Protein AF-A0A9W9YZ15-F1 (afdb_monomer_lite)

Foldseek 3Di:
DDDPDPPDDPPDDQDDPPDDPVVNVVVVVVVVVVCCCVPPVPPPVVVVVVVVVVVVVVVLCPWCAAPDPPGRDTHSDPLVNQCCCCPPVVDADQADPDQAGPQRFGAQPVSSRGTHLDPVVSLVCCVVVPVPDDPPDDRPPPPDDPPPCVVSNVVSVCCSVVVPPDD

Sequence (167 aa):
MQAIFLTDPPDCDVPSPNEEKSKRRKWLTDLCLEYVEKYICNTNEVTVLVEQIRELHKAHEQPFRCRQQDCEQTYVYHSGRVKHEIDVHSLHVDSDPGEKDAFGYFKCRANCGYVYSTKATRNRHERQTHPDYDHNHEPDKVDDKTPTQDYLYNYHRGKLAFGADPF

pLDDT: mean 72.54, std 16.69, range [37.88, 94.44]

Radius of gyration: 25.91 Å; chains: 1; bounding box: 60×42×63 Å

Organism: NCBI:txid174260

Structure (mmCIF, N/CA/C/O backbone):
data_AF-A0A9W9YZ15-F1
#
_entry.id   AF-A0A9W9YZ15-F1
#
loop_
_atom_site.group_PDB
_atom_site.id
_atom_site.type_symbol
_atom_site.label_atom_id
_atom_site.label_alt_id
_atom_site.label_comp_id
_atom_site.label_asym_id
_atom_site.label_entity_id
_atom_site.label_seq_id
_atom_site.pdbx_PDB_ins_code
_atom_site.Cartn_x
_atom_site.Cartn_y
_atom_site.Cartn_z
_atom_site.occupancy
_atom_site.B_iso_or_equiv
_atom_site.auth_seq_id
_atom_site.auth_comp_id
_atom_site.auth_asym_id
_atom_site.auth_atom_id
_atom_site.pdbx_PDB_model_num
ATOM 1 N N . MET A 1 1 ? 14.857 -29.957 -31.990 1.00 40.50 1 MET A N 1
ATOM 2 C CA . MET A 1 1 ? 15.178 -28.582 -31.556 1.00 40.50 1 MET A CA 1
ATOM 3 C C . MET A 1 1 ? 15.828 -27.890 -32.740 1.00 40.50 1 MET A C 1
ATOM 5 O O . MET A 1 1 ? 16.901 -28.316 -33.144 1.00 40.50 1 MET A O 1
ATOM 9 N N . GLN A 1 2 ? 15.137 -26.945 -33.377 1.00 43.31 2 GLN A N 1
ATOM 10 C CA . GLN A 1 2 ? 15.697 -26.168 -34.485 1.00 43.31 2 GLN A CA 1
ATOM 11 C C . GLN A 1 2 ? 16.657 -25.132 -33.897 1.00 43.31 2 GLN A C 1
ATOM 13 O O . GLN A 1 2 ? 16.259 -24.338 -33.048 1.00 43.31 2 GLN A O 1
ATOM 18 N N . ALA A 1 3 ? 17.923 -25.183 -34.305 1.00 46.62 3 ALA A N 1
ATOM 19 C CA . ALA A 1 3 ? 18.875 -24.126 -34.010 1.00 46.62 3 ALA A CA 1
ATOM 20 C C . ALA A 1 3 ? 18.446 -22.884 -34.798 1.00 46.62 3 ALA A C 1
ATOM 22 O O . ALA A 1 3 ? 18.413 -22.910 -36.028 1.00 46.62 3 ALA A O 1
ATOM 23 N N . ILE A 1 4 ? 18.070 -21.824 -34.087 1.00 49.56 4 ILE A N 1
ATOM 24 C CA . ILE A 1 4 ? 17.836 -20.514 -34.690 1.00 49.56 4 ILE A CA 1
ATOM 25 C C . ILE A 1 4 ? 19.220 -19.967 -35.035 1.00 49.56 4 ILE A C 1
ATOM 27 O O . ILE A 1 4 ? 19.935 -19.465 -34.170 1.00 49.56 4 ILE A O 1
ATOM 31 N N . PHE A 1 5 ? 19.633 -20.135 -36.287 1.00 49.50 5 PHE A N 1
ATOM 32 C CA . PHE A 1 5 ? 20.785 -19.424 -36.816 1.00 49.50 5 PHE A CA 1
ATOM 33 C C . PHE A 1 5 ? 20.317 -18.011 -37.160 1.00 49.50 5 PHE A C 1
ATOM 35 O O . PHE A 1 5 ? 19.578 -17.819 -38.121 1.00 49.50 5 PHE A O 1
ATOM 42 N N . LEU A 1 6 ? 20.720 -17.034 -36.348 1.00 50.31 6 LEU A N 1
ATOM 43 C CA . LEU A 1 6 ? 20.633 -15.613 -36.685 1.00 50.31 6 LEU A CA 1
ATOM 44 C C . LEU A 1 6 ? 21.605 -15.353 -37.845 1.00 50.31 6 LEU A C 1
ATOM 46 O O . LEU A 1 6 ? 22.771 -15.031 -37.630 1.00 50.31 6 LEU A O 1
ATOM 50 N N . THR A 1 7 ? 21.153 -15.616 -39.070 1.00 57.69 7 THR A N 1
ATOM 51 C CA . THR A 1 7 ? 21.907 -15.361 -40.308 1.00 57.69 7 THR A CA 1
ATOM 52 C C . THR A 1 7 ? 21.708 -13.951 -40.835 1.00 57.69 7 THR A C 1
ATOM 54 O O . THR A 1 7 ? 22.431 -13.550 -41.745 1.00 57.69 7 THR A O 1
ATOM 57 N N . ASP A 1 8 ? 20.740 -13.214 -40.293 1.00 60.28 8 ASP A N 1
ATOM 58 C CA . ASP A 1 8 ? 20.496 -11.846 -40.718 1.00 60.28 8 ASP A CA 1
ATOM 59 C C . ASP A 1 8 ? 21.633 -10.956 -40.210 1.00 60.28 8 ASP A C 1
ATOM 61 O O . ASP A 1 8 ? 21.912 -10.936 -39.002 1.00 60.28 8 ASP A O 1
ATOM 65 N N . PRO A 1 9 ? 22.337 -10.254 -41.116 1.00 56.97 9 PRO A N 1
ATOM 66 C CA . PRO A 1 9 ? 23.312 -9.272 -40.697 1.00 56.97 9 PRO A CA 1
ATOM 67 C C . PRO A 1 9 ? 22.586 -8.213 -39.857 1.00 56.97 9 PRO A C 1
ATOM 69 O O . PRO A 1 9 ? 21.457 -7.839 -40.188 1.00 56.97 9 PRO A O 1
ATOM 72 N N . PRO A 1 10 ? 23.192 -7.749 -38.754 1.00 64.62 10 PRO A N 1
ATOM 73 C CA . PRO A 1 10 ? 22.601 -6.674 -37.978 1.00 64.62 10 PRO A CA 1
ATOM 74 C C . PRO A 1 10 ? 22.390 -5.463 -38.890 1.00 64.62 10 PRO A C 1
ATOM 76 O O . PRO A 1 10 ? 23.265 -5.123 -39.682 1.00 64.62 10 PRO A O 1
ATOM 79 N N . ASP A 1 11 ? 21.242 -4.803 -38.756 1.00 67.88 11 ASP A N 1
ATOM 80 C CA . ASP A 1 11 ? 20.857 -3.619 -39.544 1.00 67.88 11 ASP A CA 1
ATOM 81 C C . ASP A 1 11 ? 21.649 -2.356 -39.128 1.00 67.88 11 ASP A C 1
ATOM 83 O O . ASP A 1 11 ? 21.193 -1.223 -39.249 1.00 67.88 11 ASP A O 1
ATOM 87 N N . CYS A 1 12 ? 22.833 -2.554 -38.545 1.00 67.50 12 CYS A N 1
ATOM 88 C CA . CYS A 1 12 ? 23.726 -1.515 -38.070 1.00 67.50 12 CYS A CA 1
ATOM 89 C C . CYS A 1 12 ? 25.152 -1.768 -38.564 1.00 67.50 12 CYS A C 1
ATOM 91 O O . CYS A 1 12 ? 25.622 -2.906 -38.632 1.00 67.50 12 C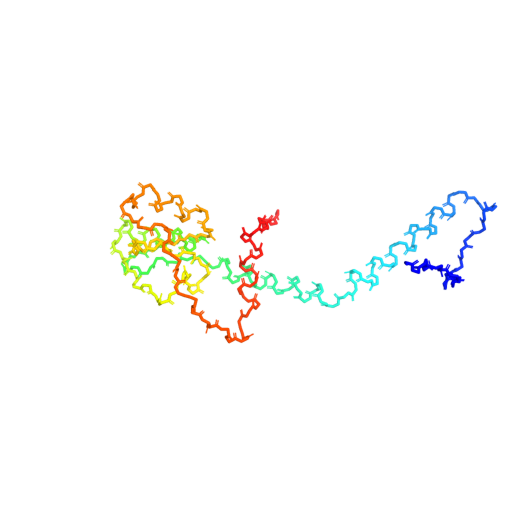YS A O 1
ATOM 93 N N . ASP A 1 13 ? 25.859 -0.684 -38.885 1.00 76.94 13 ASP A N 1
ATOM 94 C CA . ASP A 1 13 ? 27.240 -0.739 -39.357 1.00 76.94 13 ASP A CA 1
ATOM 95 C C . ASP A 1 13 ? 28.169 -1.194 -38.224 1.00 76.94 13 ASP A C 1
ATOM 97 O O . ASP A 1 13 ? 28.573 -0.414 -37.355 1.00 76.94 13 ASP A O 1
ATOM 101 N N . VAL A 1 14 ? 28.487 -2.491 -38.208 1.00 81.00 14 VAL A N 1
ATOM 102 C CA . VAL A 1 14 ? 29.384 -3.090 -37.217 1.00 81.00 14 VAL A CA 1
ATOM 103 C C . VAL A 1 14 ? 30.833 -2.680 -37.518 1.00 81.00 14 VAL A C 1
ATOM 105 O O . VAL A 1 14 ? 31.330 -2.959 -38.613 1.00 81.00 14 VAL A O 1
ATOM 108 N N . PRO A 1 15 ? 31.557 -2.073 -36.559 1.00 83.00 15 PRO A N 1
ATOM 109 C CA . PRO A 1 15 ? 32.936 -1.647 -36.761 1.00 83.00 15 PRO A CA 1
ATOM 110 C C . PRO A 1 15 ? 33.873 -2.834 -37.002 1.00 83.00 15 PRO A C 1
ATOM 112 O O . PRO A 1 15 ? 33.740 -3.907 -36.402 1.00 83.00 15 PRO A O 1
ATOM 115 N N . SER A 1 16 ? 34.869 -2.623 -37.865 1.00 81.19 16 SER A N 1
ATOM 116 C CA . SER A 1 16 ? 35.772 -3.689 -38.309 1.00 81.19 16 SER A CA 1
ATOM 117 C C . SER A 1 16 ? 36.595 -4.265 -37.145 1.00 81.19 16 SER A C 1
ATOM 119 O O . SER A 1 16 ? 37.029 -3.524 -36.258 1.00 81.19 16 SER A O 1
ATOM 121 N N . PRO A 1 17 ? 36.931 -5.571 -37.150 1.00 79.69 17 PRO A N 1
ATOM 122 C CA . PRO A 1 17 ? 37.823 -6.168 -36.151 1.00 79.69 17 PRO A CA 1
ATOM 123 C C . PRO A 1 17 ? 39.197 -5.485 -36.048 1.00 79.69 17 PRO A C 1
ATOM 125 O O . PRO A 1 17 ? 39.835 -5.548 -34.991 1.00 79.69 17 PRO A O 1
ATOM 128 N N . ASN A 1 18 ? 39.622 -4.828 -37.132 1.00 83.88 18 ASN A N 1
ATOM 129 C CA . ASN A 1 18 ? 40.892 -4.113 -37.250 1.00 83.88 18 ASN A CA 1
ATOM 130 C C . ASN A 1 18 ? 40.834 -2.679 -36.704 1.00 83.88 18 ASN A C 1
ATOM 132 O O . ASN A 1 18 ? 41.864 -2.013 -36.622 1.00 83.88 18 ASN A O 1
ATOM 136 N N . GLU A 1 19 ? 39.657 -2.198 -36.305 1.00 85.00 19 GLU A N 1
ATOM 137 C CA . GLU A 1 19 ? 39.531 -0.909 -35.643 1.00 85.00 19 GLU A CA 1
ATOM 138 C C . GLU A 1 19 ? 40.050 -0.933 -34.205 1.00 85.00 19 GLU A C 1
ATOM 140 O O . GLU A 1 19 ? 40.093 -1.956 -33.499 1.00 85.00 19 GLU A O 1
ATOM 145 N N . GLU A 1 20 ? 40.406 0.262 -33.746 1.00 90.00 20 GLU A N 1
ATOM 146 C CA . GLU A 1 20 ? 40.852 0.505 -32.389 1.00 90.00 20 GLU A CA 1
ATOM 147 C C . GLU A 1 20 ? 39.824 -0.016 -31.372 1.00 90.00 20 GLU A C 1
ATOM 149 O O . GLU A 1 20 ? 38.613 0.189 -31.495 1.00 90.00 20 GLU A O 1
ATOM 154 N N . LYS A 1 21 ? 40.303 -0.712 -30.334 1.00 86.62 21 LYS A N 1
ATOM 155 C CA . LYS A 1 21 ? 39.436 -1.303 -29.301 1.00 86.62 21 LYS A CA 1
ATOM 156 C C . LYS A 1 21 ? 38.555 -0.260 -28.603 1.00 86.62 21 LYS A C 1
ATOM 158 O O . LYS A 1 21 ? 37.444 -0.588 -28.197 1.00 86.62 21 LYS A O 1
ATOM 163 N N . SER A 1 22 ? 39.048 0.970 -28.458 1.00 85.88 22 SER A N 1
ATOM 164 C CA . SER A 1 22 ? 38.313 2.096 -27.870 1.00 85.88 22 SER A CA 1
ATOM 165 C C . SER A 1 22 ? 37.078 2.459 -28.704 1.00 85.88 22 SER A C 1
ATOM 167 O O . SER A 1 22 ? 35.990 2.589 -28.149 1.00 85.88 22 SER A O 1
ATOM 169 N N . LYS A 1 23 ? 37.221 2.518 -30.035 1.00 83.12 23 LYS A N 1
ATOM 170 C CA . LYS A 1 23 ? 36.133 2.803 -30.981 1.00 83.12 23 LYS A CA 1
ATOM 171 C C . LYS A 1 23 ? 35.068 1.714 -30.985 1.00 83.12 23 LYS A C 1
ATOM 173 O O . LYS A 1 23 ? 33.892 2.025 -30.844 1.00 83.12 23 LYS A O 1
ATOM 178 N N . ARG A 1 24 ? 35.475 0.442 -31.023 1.00 85.62 24 ARG A N 1
ATOM 179 C CA . ARG A 1 24 ? 34.542 -0.698 -30.939 1.00 85.62 24 ARG A CA 1
ATOM 180 C C . ARG A 1 24 ? 33.773 -0.742 -29.622 1.00 85.62 24 ARG A C 1
ATOM 182 O O . ARG A 1 24 ? 32.583 -1.032 -29.614 1.00 85.62 24 ARG A O 1
ATOM 189 N N . ARG A 1 25 ? 34.445 -0.439 -28.504 1.00 83.81 25 ARG A N 1
ATOM 190 C CA . ARG A 1 25 ? 33.794 -0.350 -27.191 1.00 83.81 25 ARG A CA 1
ATOM 191 C C . ARG A 1 25 ? 32.771 0.776 -27.167 1.00 83.81 25 ARG A C 1
ATOM 193 O O . ARG A 1 25 ? 31.659 0.547 -26.720 1.00 83.81 25 ARG A O 1
ATOM 200 N N . LYS A 1 26 ? 33.151 1.960 -27.653 1.00 87.19 26 LYS A N 1
ATOM 201 C CA . LYS A 1 26 ? 32.255 3.112 -27.717 1.00 87.19 26 LYS A CA 1
ATOM 202 C C . LYS A 1 26 ? 31.021 2.804 -28.568 1.00 87.19 26 LYS A C 1
ATOM 204 O O . LYS A 1 26 ? 29.921 2.987 -28.080 1.00 87.19 26 LYS A O 1
ATOM 209 N N . TRP A 1 27 ? 31.206 2.237 -29.760 1.00 90.19 27 TRP A N 1
ATOM 210 C CA . TRP A 1 27 ? 30.102 1.809 -30.624 1.00 90.19 27 TRP A CA 1
ATOM 211 C C . TRP A 1 27 ? 29.136 0.853 -29.919 1.00 90.19 27 TRP A C 1
ATOM 213 O O . TRP A 1 27 ? 27.932 1.073 -29.945 1.00 90.19 27 TRP A O 1
ATOM 223 N N . LEU A 1 28 ? 29.653 -0.179 -29.242 1.00 86.62 28 LEU A N 1
ATOM 224 C CA . LEU A 1 28 ? 28.798 -1.137 -28.540 1.00 86.62 28 LEU A CA 1
ATOM 225 C C . LEU A 1 28 ? 28.035 -0.466 -27.394 1.00 86.62 28 LEU A C 1
ATOM 227 O O . LEU A 1 28 ? 26.860 -0.751 -27.189 1.00 86.62 28 LEU A O 1
ATOM 231 N N . THR A 1 29 ? 28.699 0.418 -26.647 1.00 87.31 29 THR A N 1
ATOM 232 C CA . THR A 1 29 ? 28.056 1.192 -25.582 1.00 87.31 29 THR A CA 1
ATOM 233 C C . THR A 1 29 ? 26.948 2.081 -26.140 1.00 87.31 29 THR A C 1
ATOM 235 O O . THR A 1 29 ? 25.845 2.056 -25.604 1.00 87.31 29 THR A O 1
ATOM 238 N N . ASP A 1 30 ? 27.223 2.820 -27.214 1.00 88.12 30 ASP A N 1
ATOM 239 C CA . ASP A 1 30 ? 26.266 3.731 -27.843 1.00 88.12 30 ASP A CA 1
ATOM 240 C C . ASP A 1 30 ? 25.051 2.948 -28.381 1.00 88.12 30 ASP A C 1
ATOM 242 O O . ASP A 1 30 ? 23.912 3.329 -28.123 1.00 88.12 30 ASP A O 1
ATOM 246 N N . LEU A 1 31 ? 25.282 1.787 -29.007 1.00 87.38 31 LEU A N 1
ATOM 247 C CA . LEU A 1 31 ? 24.224 0.889 -29.476 1.00 87.38 31 LEU A CA 1
ATOM 248 C C . LEU A 1 31 ? 23.372 0.368 -28.310 1.00 87.38 31 LEU A C 1
ATOM 250 O O . LEU A 1 31 ? 22.148 0.446 -28.343 1.00 87.38 31 LEU A O 1
ATOM 254 N N . CYS A 1 32 ? 23.998 -0.136 -27.243 1.00 84.88 32 CYS A N 1
ATOM 255 C CA . CYS A 1 32 ? 23.271 -0.603 -26.062 1.00 84.88 32 CYS A CA 1
ATOM 256 C C . CYS A 1 32 ? 22.403 0.503 -25.448 1.00 84.88 32 CYS A C 1
ATOM 258 O O . CYS A 1 32 ? 21.268 0.232 -25.060 1.00 84.88 32 CYS A O 1
ATOM 260 N N . LEU A 1 33 ? 22.918 1.734 -25.368 1.00 82.69 33 LEU A N 1
ATOM 261 C CA . LEU A 1 33 ? 22.163 2.877 -24.859 1.00 82.69 33 LEU A CA 1
ATOM 262 C C . LEU A 1 33 ? 20.959 3.193 -25.748 1.00 82.69 33 LEU A C 1
ATOM 264 O O . LEU A 1 33 ? 19.867 3.360 -25.217 1.00 82.69 33 LEU A O 1
ATOM 268 N N . GLU A 1 34 ? 21.127 3.186 -27.071 1.00 83.94 34 GLU A N 1
ATOM 269 C CA . GLU A 1 34 ? 20.031 3.412 -28.018 1.00 83.94 34 GLU A CA 1
ATOM 270 C C . GLU A 1 34 ? 18.906 2.381 -27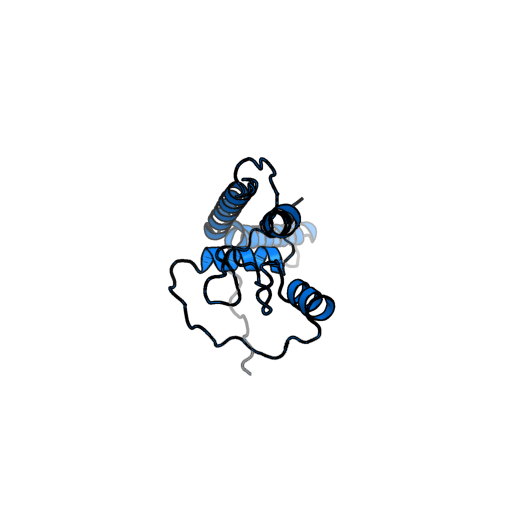.847 1.00 83.94 34 GLU A C 1
ATOM 272 O O . GLU A 1 34 ? 17.732 2.742 -27.791 1.00 83.94 34 GLU A O 1
ATOM 277 N N . TYR A 1 35 ? 19.239 1.093 -27.714 1.00 82.12 35 TYR A N 1
ATOM 278 C CA . TYR A 1 35 ? 18.232 0.043 -27.527 1.00 82.12 35 TYR A CA 1
ATOM 279 C C . TYR A 1 35 ? 17.542 0.129 -26.162 1.00 82.12 35 TYR A C 1
ATOM 281 O O . TYR A 1 35 ? 16.327 -0.060 -26.077 1.00 82.12 35 TYR A O 1
ATOM 289 N N . VAL A 1 36 ? 18.285 0.434 -25.095 1.00 79.69 36 VAL A N 1
ATOM 290 C CA . VAL A 1 36 ? 17.692 0.668 -23.770 1.00 79.69 36 VAL A CA 1
ATOM 291 C C . VAL A 1 36 ? 16.748 1.863 -23.832 1.00 79.69 36 VAL A C 1
ATOM 293 O O . VAL A 1 36 ? 15.604 1.765 -23.396 1.00 79.69 36 VAL A O 1
ATOM 296 N N . GLU A 1 37 ? 17.177 2.965 -24.436 1.00 76.88 37 GLU A N 1
ATOM 297 C CA . GLU A 1 37 ? 16.339 4.146 -24.569 1.00 76.88 37 GLU A CA 1
ATOM 298 C C . GLU A 1 37 ? 15.087 3.831 -25.393 1.00 76.88 37 GLU A C 1
ATOM 300 O O . GLU A 1 37 ? 13.978 4.018 -24.909 1.00 76.88 37 GLU A O 1
ATOM 305 N N . LYS A 1 38 ? 15.238 3.248 -26.583 1.00 76.06 38 LYS A N 1
ATOM 306 C CA . LYS A 1 38 ? 14.143 2.975 -27.522 1.00 76.06 38 LYS A CA 1
ATOM 307 C C . LYS A 1 38 ? 13.109 1.972 -27.011 1.00 76.06 38 LYS A C 1
ATOM 309 O O . LYS A 1 38 ? 11.922 2.179 -27.246 1.00 76.06 38 LYS A O 1
ATOM 314 N N . TYR A 1 39 ? 13.537 0.892 -26.360 1.00 73.00 39 TYR A N 1
ATOM 315 C CA . TYR A 1 39 ? 12.640 -0.213 -26.000 1.00 73.00 39 TYR A CA 1
ATOM 316 C C . TYR A 1 39 ? 12.281 -0.266 -24.517 1.00 73.00 39 TYR A C 1
ATOM 318 O O . TYR A 1 39 ? 11.261 -0.858 -24.178 1.00 73.00 39 TYR A O 1
ATOM 326 N N . ILE A 1 40 ? 13.095 0.325 -23.638 1.00 67.94 40 ILE A N 1
ATOM 327 C CA . ILE A 1 40 ? 12.869 0.294 -22.186 1.00 67.94 40 ILE A CA 1
ATOM 328 C C . ILE A 1 40 ? 12.423 1.666 -21.673 1.00 67.94 40 ILE A C 1
ATOM 330 O O . ILE A 1 40 ? 11.526 1.736 -20.837 1.00 67.94 40 ILE A O 1
ATOM 334 N N . CYS A 1 41 ? 13.019 2.763 -22.153 1.00 64.69 41 CYS A N 1
ATOM 335 C CA . CYS A 1 41 ? 12.733 4.102 -21.618 1.00 64.69 41 CYS A CA 1
ATOM 336 C C . CYS A 1 41 ? 11.702 4.901 -22.431 1.00 64.69 41 CYS A C 1
ATOM 338 O O . CYS A 1 41 ? 11.003 5.731 -21.857 1.00 64.69 41 CYS A O 1
ATOM 340 N N . ASN A 1 42 ? 11.581 4.659 -23.738 1.00 59.62 42 ASN A N 1
ATOM 341 C CA . ASN A 1 42 ? 10.709 5.410 -24.651 1.00 59.62 42 ASN A CA 1
ATOM 342 C C . ASN A 1 42 ? 9.285 4.835 -24.746 1.00 59.62 42 ASN A C 1
ATOM 344 O O . ASN A 1 42 ? 8.458 5.278 -25.543 1.00 59.62 42 ASN A O 1
ATOM 348 N N . THR A 1 43 ? 8.956 3.835 -23.932 1.00 60.31 43 THR A N 1
ATOM 349 C CA . THR A 1 43 ? 7.571 3.406 -23.773 1.00 60.31 43 THR A CA 1
ATOM 350 C C . THR A 1 43 ? 6.831 4.456 -22.951 1.00 60.31 43 THR A C 1
ATOM 352 O O . THR A 1 43 ? 7.040 4.560 -21.744 1.00 60.31 43 THR A O 1
ATOM 355 N N . ASN A 1 44 ? 5.916 5.188 -23.596 1.00 61.78 44 ASN A N 1
ATOM 356 C CA . ASN A 1 44 ? 4.903 6.039 -22.949 1.00 61.78 44 ASN A CA 1
ATOM 357 C C . ASN A 1 44 ? 4.190 5.329 -21.779 1.00 61.78 44 ASN A C 1
ATOM 359 O O . ASN A 1 44 ? 3.658 5.964 -20.878 1.00 61.78 44 ASN A O 1
ATOM 363 N N . GLU A 1 45 ? 4.199 3.998 -21.770 1.00 62.97 45 GLU A N 1
ATOM 364 C CA . GLU A 1 45 ? 3.717 3.164 -20.674 1.00 62.97 45 GLU A CA 1
ATOM 365 C C . GLU A 1 45 ? 4.488 3.396 -19.365 1.00 62.97 45 GLU A C 1
ATOM 367 O O . GLU A 1 45 ? 3.868 3.472 -18.312 1.00 62.97 45 GLU A O 1
ATOM 372 N N . VAL A 1 46 ? 5.813 3.586 -19.396 1.00 67.25 46 VAL A N 1
ATOM 373 C CA . VAL A 1 46 ? 6.622 3.807 -18.181 1.00 67.25 46 VAL A CA 1
ATOM 374 C C . VAL A 1 46 ? 6.325 5.171 -17.565 1.00 6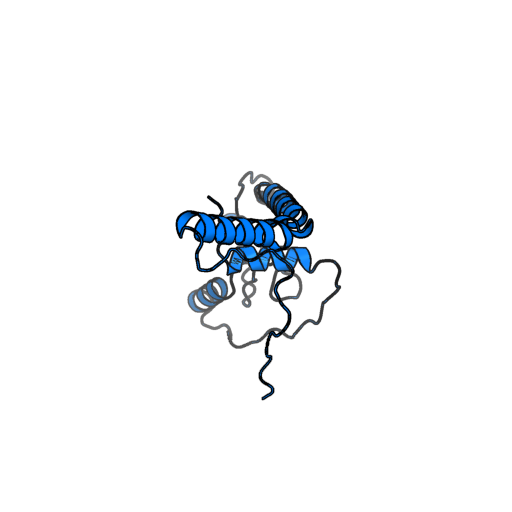7.25 46 VAL A C 1
ATOM 376 O O . VAL A 1 46 ? 6.184 5.272 -16.349 1.00 67.25 46 VAL A O 1
ATOM 379 N N . THR A 1 47 ? 6.173 6.220 -18.374 1.00 69.06 47 THR A N 1
ATOM 380 C CA . THR A 1 47 ? 5.810 7.555 -17.871 1.00 69.06 47 THR A CA 1
ATOM 381 C C . THR A 1 47 ? 4.383 7.590 -17.330 1.00 69.06 47 THR A C 1
ATOM 383 O O . THR A 1 47 ? 4.160 8.160 -16.262 1.00 69.06 47 THR A O 1
ATOM 386 N N . VAL A 1 48 ? 3.437 6.919 -17.995 1.00 69.88 48 VAL A N 1
ATOM 387 C CA . VAL A 1 48 ? 2.064 6.742 -17.492 1.00 69.88 48 VAL A CA 1
ATOM 388 C C . VAL A 1 48 ? 2.060 5.983 -16.165 1.00 69.88 48 VAL A C 1
ATOM 390 O O . VAL A 1 48 ? 1.400 6.415 -15.224 1.00 69.88 48 VAL A O 1
ATOM 393 N N . LEU A 1 49 ? 2.836 4.902 -16.047 1.00 68.94 49 LEU A N 1
ATOM 394 C CA . LEU A 1 49 ? 2.964 4.147 -14.798 1.00 68.94 49 LEU A CA 1
ATOM 395 C C . LEU A 1 49 ? 3.571 4.999 -13.678 1.00 68.94 49 LEU A C 1
ATOM 397 O O . LEU A 1 49 ? 3.072 4.969 -12.558 1.00 68.94 49 LEU A O 1
ATOM 401 N N . VAL A 1 50 ? 4.613 5.787 -13.956 1.00 73.00 50 VAL A N 1
ATOM 402 C CA . VAL A 1 50 ? 5.222 6.687 -12.961 1.00 73.00 50 VAL A CA 1
ATOM 403 C C . VAL A 1 50 ? 4.215 7.721 -12.457 1.00 73.00 50 VAL A C 1
ATOM 405 O O . VAL A 1 50 ? 4.142 7.956 -11.250 1.00 73.00 50 VAL A O 1
ATOM 408 N N . GLU A 1 51 ? 3.418 8.314 -13.345 1.00 73.88 51 GLU A N 1
ATOM 409 C CA . GLU A 1 51 ? 2.423 9.310 -12.946 1.00 73.88 51 GLU A CA 1
ATOM 410 C C . GLU A 1 51 ? 1.267 8.676 -12.161 1.00 73.88 51 GLU A C 1
ATOM 412 O O . GLU A 1 51 ? 0.894 9.180 -11.104 1.00 73.88 51 GLU A O 1
ATOM 417 N N . GLN A 1 52 ? 0.796 7.495 -12.575 1.00 64.56 52 GLN A N 1
ATOM 418 C CA . GLN A 1 52 ? -0.176 6.712 -11.806 1.00 64.56 52 GLN A CA 1
ATOM 419 C C . GLN A 1 52 ? 0.349 6.363 -10.405 1.00 64.56 52 GLN A C 1
ATOM 421 O O . GLN A 1 52 ? -0.379 6.490 -9.422 1.00 64.56 52 GLN A O 1
ATOM 426 N N . ILE A 1 53 ? 1.622 5.970 -10.277 1.00 65.19 53 ILE A N 1
ATOM 427 C CA . ILE A 1 53 ? 2.256 5.690 -8.978 1.00 65.19 53 ILE A CA 1
ATOM 428 C C . ILE A 1 53 ? 2.308 6.954 -8.110 1.00 65.19 53 ILE A C 1
ATOM 430 O O . ILE A 1 53 ? 2.077 6.871 -6.903 1.00 65.19 53 ILE A O 1
ATOM 434 N N . ARG A 1 54 ? 2.584 8.125 -8.696 1.00 70.88 54 ARG A N 1
ATOM 435 C CA . ARG A 1 54 ? 2.595 9.409 -7.978 1.00 70.88 54 ARG A CA 1
ATOM 436 C C . ARG A 1 54 ? 1.211 9.819 -7.499 1.00 70.88 54 ARG A C 1
ATOM 438 O O . ARG A 1 54 ? 1.072 10.204 -6.340 1.00 70.88 54 ARG A O 1
ATOM 445 N N . GLU A 1 55 ? 0.195 9.718 -8.349 1.00 64.44 55 GLU A N 1
ATOM 446 C CA . GLU A 1 55 ? -1.190 10.007 -7.967 1.00 64.44 55 GLU A CA 1
ATOM 447 C C . GLU A 1 55 ? -1.660 9.073 -6.846 1.00 64.44 55 GLU A C 1
ATOM 449 O O . GLU A 1 55 ? -2.262 9.525 -5.871 1.00 64.44 55 GLU A O 1
ATOM 454 N N . LEU A 1 56 ? -1.305 7.787 -6.929 1.00 62.44 56 LEU A N 1
ATOM 455 C CA . LEU A 1 56 ? -1.600 6.799 -5.892 1.00 62.44 56 LEU A CA 1
ATOM 456 C C . LEU A 1 56 ? -0.851 7.079 -4.583 1.00 62.44 56 LEU A C 1
ATOM 458 O O . LEU A 1 56 ? -1.441 6.957 -3.510 1.00 62.44 56 LEU A O 1
ATOM 462 N N . HIS A 1 57 ? 0.414 7.503 -4.642 1.00 61.66 57 HIS A N 1
ATOM 463 C CA . HIS A 1 57 ? 1.145 7.960 -3.459 1.00 61.66 57 HIS A CA 1
ATOM 464 C C . HIS A 1 57 ? 0.489 9.181 -2.824 1.00 61.66 57 HIS A C 1
ATOM 466 O O . HIS A 1 57 ? 0.236 9.164 -1.625 1.00 61.66 57 HIS A O 1
ATOM 472 N N . LYS A 1 58 ? 0.114 10.185 -3.617 1.00 61.69 58 LYS A N 1
ATOM 473 C CA . LYS A 1 58 ? -0.557 11.393 -3.128 1.00 61.69 58 LYS A CA 1
ATOM 474 C C . LYS A 1 58 ? -1.934 11.101 -2.520 1.00 61.69 58 LYS A C 1
ATOM 476 O O . LYS A 1 58 ? -2.317 11.709 -1.525 1.00 61.69 58 LYS A O 1
ATOM 481 N N . ALA A 1 59 ? -2.677 10.148 -3.082 1.00 58.50 59 ALA A N 1
ATOM 482 C CA . ALA A 1 59 ? -3.929 9.672 -2.497 1.00 58.50 59 ALA A CA 1
ATOM 483 C C . ALA A 1 59 ? -3.704 8.943 -1.157 1.00 58.50 59 ALA A C 1
ATOM 485 O O . ALA A 1 59 ? -4.536 9.039 -0.258 1.00 58.50 59 ALA A O 1
ATOM 486 N N . HIS A 1 60 ? -2.567 8.258 -1.007 1.00 58.25 60 HIS A N 1
ATOM 487 C CA . HIS A 1 60 ? -2.165 7.560 0.217 1.00 58.25 60 HIS A CA 1
ATOM 488 C C . HIS A 1 60 ? -1.457 8.471 1.248 1.00 58.25 60 HIS A C 1
ATOM 490 O O . HIS A 1 60 ? -1.319 8.095 2.410 1.00 58.25 60 HIS A O 1
ATOM 496 N N . GLU A 1 61 ? -1.013 9.671 0.867 1.00 59.56 61 GLU A N 1
ATOM 497 C CA . GLU A 1 61 ? -0.455 10.675 1.791 1.00 59.56 61 GLU A CA 1
ATOM 498 C C . GLU A 1 61 ? -1.517 11.282 2.720 1.00 59.56 61 GLU A C 1
ATOM 500 O O . GLU A 1 61 ? -1.181 11.863 3.752 1.00 59.56 61 GLU A O 1
ATOM 505 N N . GLN A 1 62 ? -2.804 11.141 2.388 1.00 65.12 62 GLN A N 1
ATOM 506 C CA . GLN A 1 62 ? -3.894 11.565 3.262 1.00 65.12 62 GLN A CA 1
ATOM 507 C C . GLN A 1 62 ? -3.933 10.657 4.503 1.00 65.12 62 GLN A C 1
ATOM 509 O O . GLN A 1 62 ? -4.165 9.452 4.377 1.00 65.12 62 GLN A O 1
ATOM 514 N N . PRO A 1 63 ? -3.727 11.196 5.717 1.00 79.38 63 PRO A N 1
ATOM 515 C CA . PRO A 1 63 ? -3.670 10.373 6.910 1.00 79.38 63 PRO A CA 1
ATOM 516 C C . PRO A 1 63 ? -5.057 9.808 7.242 1.00 79.38 63 PRO A C 1
ATOM 518 O O . PRO A 1 63 ? -6.077 10.501 7.192 1.00 79.38 63 PRO A O 1
ATOM 521 N N . PHE A 1 64 ? -5.098 8.536 7.626 1.00 83.25 64 PHE A N 1
ATOM 522 C CA . PHE A 1 64 ? -6.309 7.845 8.045 1.00 83.25 64 PHE A CA 1
ATOM 523 C C . PHE A 1 64 ? -6.780 8.388 9.394 1.00 83.25 64 PHE A C 1
ATOM 525 O O . PHE A 1 64 ? -6.219 8.053 10.439 1.00 83.25 64 PHE A O 1
ATOM 532 N N . ARG A 1 65 ? -7.821 9.222 9.375 1.00 88.50 65 ARG A N 1
ATOM 533 C CA . ARG A 1 65 ? -8.454 9.758 10.586 1.00 88.50 65 ARG A CA 1
ATOM 534 C C . ARG A 1 65 ? -9.298 8.693 11.286 1.00 88.50 65 ARG A C 1
ATOM 536 O O . ARG A 1 65 ? -9.967 7.903 10.613 1.00 88.50 65 ARG A O 1
ATOM 543 N N . CYS A 1 66 ? -9.253 8.678 12.618 1.00 90.81 66 CYS A N 1
ATOM 544 C CA . CYS A 1 66 ? -10.161 7.881 13.439 1.00 90.81 66 CYS A CA 1
ATOM 545 C C . CYS A 1 66 ? -11.618 8.255 13.132 1.00 90.81 66 CYS A C 1
ATOM 547 O O . CYS A 1 66 ? -11.932 9.421 12.897 1.00 90.81 66 CYS A O 1
ATOM 549 N N . ARG A 1 67 ? -12.504 7.257 13.100 1.00 89.62 67 ARG A N 1
ATOM 550 C CA . ARG A 1 67 ? -13.934 7.447 12.813 1.00 89.62 67 ARG A CA 1
ATOM 551 C C . ARG A 1 67 ? -14.771 7.809 14.039 1.00 89.62 67 ARG A C 1
ATOM 553 O O . ARG A 1 67 ? -15.910 8.237 13.875 1.00 89.62 67 ARG A O 1
ATOM 560 N N . GLN A 1 68 ? -14.238 7.618 15.245 1.00 90.50 68 GLN A N 1
ATOM 561 C CA . GLN A 1 68 ? -14.954 7.915 16.482 1.00 90.50 68 GLN A CA 1
ATOM 562 C C . GLN A 1 68 ? -15.203 9.423 16.611 1.00 90.50 68 GLN A C 1
ATOM 564 O O . GLN A 1 68 ? -14.298 10.229 16.385 1.00 90.50 68 GLN A O 1
ATOM 569 N N . GLN A 1 69 ? -16.424 9.800 17.006 1.00 89.44 69 GLN A N 1
ATOM 570 C CA . GLN A 1 69 ? -16.739 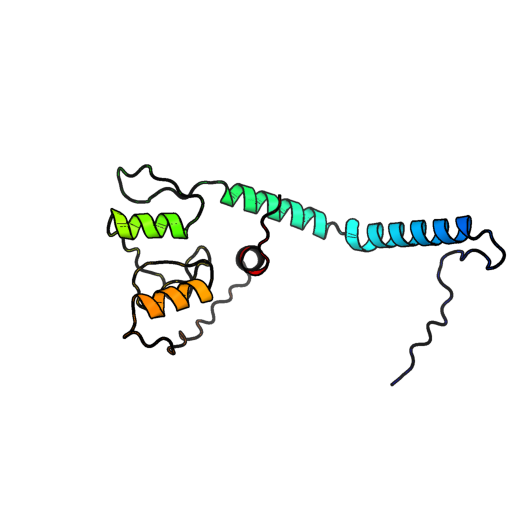11.192 17.332 1.00 89.44 69 GLN A CA 1
ATOM 571 C C . GLN A 1 69 ? -15.808 11.685 18.449 1.00 89.44 69 GLN A C 1
ATOM 573 O O . GLN A 1 69 ? -15.526 10.951 19.393 1.00 89.44 69 GLN A O 1
ATOM 578 N N . ASP A 1 70 ? -15.298 12.905 18.297 1.00 90.44 70 ASP A N 1
ATOM 579 C CA . ASP A 1 70 ? -14.348 13.551 19.214 1.00 90.44 70 ASP A CA 1
ATOM 580 C C . ASP A 1 70 ? -12.952 12.899 19.302 1.00 90.44 70 ASP A C 1
ATOM 582 O O . ASP A 1 70 ? -12.161 13.235 20.185 1.00 90.44 70 ASP A O 1
ATOM 586 N N . CYS A 1 71 ? -12.596 12.007 18.366 1.00 91.75 71 CYS A N 1
ATOM 587 C CA . CYS A 1 71 ? -11.233 11.495 18.234 1.00 91.75 71 CYS A CA 1
ATOM 588 C C . CYS A 1 71 ? -10.511 12.107 17.026 1.00 91.75 71 CYS A C 1
ATOM 590 O O . CYS A 1 71 ? -10.798 11.794 15.873 1.00 91.75 71 CYS A O 1
ATOM 592 N N . GLU A 1 72 ? -9.508 12.944 17.291 1.00 92.62 72 GLU A N 1
ATOM 593 C CA . GLU A 1 72 ? -8.699 13.604 16.256 1.00 92.62 72 GLU A CA 1
ATOM 594 C C . GLU A 1 72 ? -7.439 12.811 15.867 1.00 92.62 72 GLU A C 1
ATOM 596 O O . GLU A 1 72 ? -6.568 13.318 15.158 1.00 92.62 72 GLU A O 1
ATOM 601 N N . GLN A 1 73 ? -7.312 11.561 16.328 1.00 90.94 73 GLN A N 1
ATOM 602 C CA . GLN A 1 73 ? -6.141 10.738 16.030 1.00 90.94 73 GLN A CA 1
ATOM 603 C C . GLN A 1 73 ? -6.065 10.395 14.543 1.00 90.94 73 GLN A C 1
ATOM 605 O O . GLN A 1 73 ? -7.067 10.094 13.885 1.00 90.94 73 GLN A O 1
ATOM 610 N N . THR A 1 74 ? -4.843 10.415 14.013 1.00 89.06 74 THR A N 1
ATOM 611 C CA . THR A 1 74 ? -4.574 10.166 12.597 1.00 89.06 74 THR A CA 1
ATOM 612 C C . THR A 1 74 ? -3.424 9.184 12.423 1.00 89.06 74 THR A C 1
ATOM 614 O O . THR A 1 74 ? -2.500 9.136 13.234 1.00 89.06 74 THR A O 1
ATOM 617 N N . TYR A 1 75 ? -3.496 8.372 11.371 1.00 84.38 75 TYR A N 1
ATOM 618 C CA . TYR A 1 75 ? -2.572 7.265 11.149 1.00 84.38 75 TYR A CA 1
ATOM 619 C C . TYR A 1 75 ? -2.075 7.241 9.711 1.00 84.38 75 TYR A C 1
ATOM 621 O O . TYR A 1 75 ? -2.839 7.434 8.773 1.00 84.38 75 TYR A O 1
ATOM 629 N N . VAL A 1 76 ? -0.798 6.909 9.533 1.00 80.50 76 VAL A N 1
ATOM 630 C CA . VAL A 1 76 ? -0.204 6.689 8.203 1.00 80.50 76 VAL A CA 1
ATOM 631 C C . VAL A 1 76 ? -0.778 5.432 7.537 1.00 80.50 76 VAL A C 1
ATOM 633 O O . VAL A 1 76 ? -0.906 5.367 6.320 1.00 80.50 76 VAL A O 1
ATOM 636 N N . TYR A 1 77 ? -1.158 4.432 8.337 1.00 80.69 77 TYR A N 1
ATOM 637 C CA . TYR A 1 77 ? -1.623 3.136 7.847 1.00 80.69 77 TYR A CA 1
ATOM 638 C C . TYR A 1 77 ? -3.048 2.832 8.296 1.00 80.69 77 TYR A C 1
ATOM 640 O O . TYR A 1 77 ? -3.389 3.002 9.472 1.00 80.69 77 TYR A O 1
ATOM 648 N N . HIS A 1 78 ? -3.839 2.256 7.385 1.00 84.31 78 HIS A N 1
ATOM 649 C CA . HIS A 1 78 ? -5.199 1.802 7.666 1.00 84.31 78 HIS A CA 1
ATOM 650 C C . HIS A 1 78 ? -5.267 0.869 8.881 1.00 84.31 78 HIS A C 1
ATOM 652 O O . HIS A 1 78 ? -6.104 1.080 9.760 1.00 84.31 78 HIS A O 1
ATOM 658 N N . SER A 1 79 ? -4.382 -0.130 8.945 1.00 85.31 79 SER A N 1
ATOM 659 C CA . SER A 1 79 ? -4.341 -1.101 10.044 1.00 85.31 79 SER A CA 1
ATOM 660 C C . SER A 1 79 ? -4.047 -0.449 11.393 1.00 85.31 79 SER A C 1
ATOM 662 O O . SER A 1 79 ? -4.547 -0.907 12.414 1.00 85.31 79 SER A O 1
ATOM 664 N N . GLY A 1 80 ? -3.258 0.633 11.402 1.00 87.62 80 GLY A N 1
ATOM 665 C CA . GLY A 1 80 ? -2.971 1.407 12.610 1.00 87.62 80 GLY A CA 1
ATOM 666 C C . GLY A 1 80 ? -4.216 2.118 13.133 1.00 87.62 80 GLY A C 1
ATOM 667 O O . GLY A 1 80 ? -4.546 1.977 14.308 1.00 87.62 80 GLY A O 1
ATOM 668 N N . ARG A 1 81 ? -4.953 2.789 12.239 1.00 90.44 81 ARG A N 1
ATOM 669 C CA . ARG A 1 81 ? -6.254 3.388 12.569 1.00 90.44 81 ARG A CA 1
ATOM 670 C C . ARG A 1 81 ? -7.228 2.347 13.117 1.00 90.44 81 ARG A C 1
ATOM 672 O O . ARG A 1 81 ? -7.795 2.571 14.175 1.00 90.44 81 ARG A O 1
ATOM 679 N N . VAL A 1 82 ? -7.418 1.224 12.418 1.00 89.06 82 VAL A N 1
ATOM 680 C CA . VAL A 1 82 ? -8.389 0.189 12.831 1.00 89.06 82 VAL A CA 1
ATOM 681 C C . VAL A 1 82 ? -8.024 -0.391 14.189 1.00 89.06 82 VAL A C 1
ATOM 683 O O . VAL A 1 82 ? -8.887 -0.552 15.042 1.00 89.06 82 VAL A O 1
ATOM 686 N N . LYS A 1 83 ? -6.733 -0.647 14.424 1.00 91.31 83 LYS A N 1
ATOM 687 C CA . LYS A 1 83 ? -6.259 -1.086 15.734 1.00 91.31 83 LYS A CA 1
ATOM 688 C C . LYS A 1 83 ? -6.621 -0.082 16.829 1.00 91.31 83 LYS A C 1
ATOM 690 O O . LYS A 1 83 ? -7.124 -0.489 17.864 1.00 91.31 83 LYS A O 1
ATOM 695 N N . HIS A 1 84 ? -6.389 1.208 16.606 1.00 92.62 84 HIS A N 1
ATOM 696 C CA . HIS A 1 84 ? -6.763 2.239 17.572 1.00 92.62 84 HIS A CA 1
ATOM 697 C C . HIS A 1 84 ? -8.274 2.293 17.822 1.00 92.62 84 HIS A C 1
ATOM 699 O O . HIS A 1 84 ? -8.701 2.362 18.970 1.00 92.62 84 HIS A O 1
ATOM 705 N N . GLU A 1 85 ? -9.072 2.230 16.759 1.00 93.12 85 GLU A N 1
ATOM 706 C CA . GLU A 1 85 ? -10.533 2.211 16.840 1.00 93.12 85 GLU A CA 1
ATOM 707 C C . GLU A 1 85 ? -11.040 1.040 17.700 1.00 93.12 85 GLU A C 1
ATOM 709 O O . GLU A 1 85 ? -11.894 1.237 18.563 1.00 93.12 85 GLU A O 1
ATOM 714 N N . ILE A 1 86 ? -10.458 -0.150 17.547 1.00 91.50 86 ILE A N 1
ATOM 715 C CA . ILE A 1 86 ? -10.805 -1.328 18.353 1.00 91.50 86 ILE A CA 1
ATOM 716 C C . ILE A 1 86 ? -10.285 -1.185 19.790 1.00 91.50 86 ILE A C 1
ATOM 718 O O . ILE A 1 86 ? -11.055 -1.310 20.737 1.00 91.50 86 ILE A O 1
ATOM 722 N N . ASP A 1 87 ? -8.997 -0.881 19.966 1.00 92.75 87 ASP A N 1
ATOM 723 C CA . ASP A 1 87 ? -8.334 -0.896 21.277 1.00 92.75 87 ASP A CA 1
ATOM 724 C C . ASP A 1 87 ? -8.836 0.221 22.207 1.00 92.75 87 ASP A C 1
ATOM 726 O O . ASP A 1 87 ? -8.953 0.018 23.414 1.00 92.75 87 ASP A O 1
ATOM 730 N N . VAL A 1 88 ? -9.097 1.414 21.663 1.00 94.44 88 VAL A N 1
ATOM 731 C CA . VAL A 1 88 ? -9.422 2.617 22.451 1.00 94.44 88 VAL A CA 1
ATOM 732 C C . VAL A 1 88 ? -10.919 2.886 22.482 1.00 94.44 88 VAL A C 1
ATOM 734 O O . VAL A 1 88 ? -11.436 3.357 23.494 1.00 94.44 88 VAL A O 1
ATOM 737 N N . HIS A 1 89 ? -11.624 2.588 21.390 1.00 93.00 89 HIS A N 1
ATOM 738 C CA . HIS A 1 89 ? -13.042 2.918 21.254 1.00 93.00 89 HIS A CA 1
ATOM 739 C C . HIS A 1 89 ? -13.953 1.690 21.209 1.00 93.00 89 HIS A C 1
ATOM 741 O O . HIS A 1 89 ? -15.169 1.859 21.211 1.00 93.00 89 HIS A O 1
ATOM 747 N N . SER A 1 90 ? -13.402 0.465 21.191 1.00 90.88 90 SER A N 1
ATOM 748 C CA . SER A 1 90 ? -14.175 -0.770 20.965 1.00 90.88 90 SER A CA 1
ATOM 749 C C . SER A 1 90 ? -15.047 -0.689 19.706 1.00 90.88 90 SER A C 1
ATOM 751 O O . SER A 1 90 ? -16.116 -1.294 19.628 1.00 90.88 90 SER A O 1
ATOM 753 N N . LEU A 1 91 ? -14.597 0.093 18.720 1.00 85.12 91 LEU A N 1
ATOM 754 C CA . LEU A 1 91 ? -15.321 0.331 17.485 1.00 85.12 91 LEU A CA 1
ATOM 755 C C . LEU A 1 91 ? -15.040 -0.825 16.525 1.00 85.12 91 LEU A C 1
ATOM 757 O O . LEU A 1 91 ? -14.041 -0.836 15.803 1.00 85.12 91 LEU A O 1
ATOM 761 N N . HIS A 1 92 ? -15.949 -1.796 16.522 1.00 77.06 92 HIS A N 1
ATOM 762 C CA . HIS A 1 92 ? -15.964 -2.875 15.543 1.00 77.06 92 HIS A CA 1
ATOM 763 C C . HIS A 1 92 ? -16.741 -2.435 14.315 1.00 77.06 92 HIS A C 1
ATOM 765 O O . HIS A 1 92 ? -17.903 -2.049 14.418 1.00 77.06 92 HIS A O 1
ATOM 771 N N . VAL A 1 93 ? -16.115 -2.502 13.145 1.00 68.75 93 VAL A N 1
ATOM 772 C CA . VAL A 1 93 ? -16.837 -2.312 11.888 1.00 68.75 93 VAL A CA 1
ATOM 773 C C . VAL A 1 93 ? -17.100 -3.682 11.305 1.00 68.75 93 VAL A C 1
ATOM 775 O O . VAL A 1 93 ? -16.154 -4.407 10.983 1.00 68.75 93 VAL A O 1
ATOM 778 N N . ASP A 1 94 ? -18.386 -4.030 11.225 1.00 59.78 94 ASP A N 1
ATOM 779 C CA . ASP A 1 94 ? -18.831 -5.281 10.628 1.00 59.78 94 ASP A CA 1
ATOM 780 C C . ASP A 1 94 ? -18.218 -5.411 9.240 1.00 59.78 94 ASP A C 1
ATOM 782 O O . ASP A 1 94 ? -18.311 -4.529 8.384 1.00 59.78 94 ASP A O 1
ATOM 786 N N . SER A 1 95 ? -17.481 -6.500 9.077 1.00 61.41 95 SER A N 1
ATOM 787 C CA . SER A 1 95 ? -16.705 -6.749 7.882 1.00 61.41 95 SER A CA 1
ATOM 788 C C . SER A 1 95 ? -17.624 -7.251 6.780 1.00 61.41 95 SER A C 1
ATOM 790 O O . SER A 1 95 ? -18.279 -8.277 6.951 1.00 61.41 95 SER A O 1
ATOM 792 N N . ASP A 1 96 ? -17.603 -6.575 5.630 1.00 65.75 96 ASP A N 1
ATOM 793 C CA . ASP A 1 96 ? -18.216 -7.069 4.394 1.00 65.75 96 ASP A CA 1
ATOM 794 C C . ASP A 1 96 ? -17.807 -8.528 4.116 1.00 65.75 96 ASP A C 1
ATOM 796 O O . ASP A 1 96 ? -16.705 -8.943 4.504 1.00 65.75 96 ASP A O 1
ATOM 800 N N . PRO A 1 97 ? -18.635 -9.329 3.426 1.00 66.75 97 PRO A N 1
ATOM 801 C CA . PRO A 1 97 ? -18.260 -10.687 3.048 1.00 66.75 97 PRO A CA 1
ATOM 802 C C . PRO A 1 97 ? -16.974 -10.686 2.197 1.00 66.75 97 PRO A C 1
ATOM 804 O O . PRO A 1 97 ? -16.872 -9.983 1.198 1.00 66.75 97 PRO A O 1
ATOM 807 N N . GLY A 1 98 ? -15.955 -11.451 2.616 1.00 77.44 98 GLY A N 1
ATOM 808 C CA . GLY A 1 98 ? -14.685 -11.613 1.887 1.00 77.44 98 GLY A CA 1
ATOM 809 C C . GLY A 1 98 ? -13.452 -11.745 2.791 1.00 77.44 98 GLY A C 1
ATOM 810 O O . GLY A 1 98 ? -13.510 -11.437 3.976 1.00 77.44 98 GLY A O 1
ATOM 811 N N . GLU A 1 99 ? -12.306 -12.176 2.247 1.00 84.12 99 GLU A N 1
ATOM 812 C CA . GLU A 1 99 ? -11.047 -12.311 3.019 1.00 84.12 99 GLU A CA 1
ATOM 813 C C . GLU A 1 99 ? -10.362 -10.952 3.284 1.00 84.12 99 GLU A C 1
ATOM 815 O O . GLU A 1 99 ? -9.573 -10.811 4.225 1.00 84.12 99 GLU A O 1
ATOM 820 N N . LYS A 1 100 ? -10.663 -9.945 2.460 1.00 83.75 100 LYS A N 1
ATOM 821 C CA . LYS A 1 100 ? -10.060 -8.611 2.515 1.00 83.75 100 LYS A CA 1
ATOM 822 C C . LYS A 1 100 ? -11.104 -7.516 2.696 1.00 83.75 100 LYS A C 1
ATOM 824 O O . LYS A 1 100 ? -12.285 -7.743 2.442 1.00 83.75 100 LYS A O 1
ATOM 829 N N . ASP A 1 101 ? -10.671 -6.362 3.185 1.00 80.31 101 ASP A N 1
ATOM 830 C CA . ASP A 1 101 ? -11.481 -5.144 3.219 1.00 80.31 101 ASP A CA 1
ATOM 831 C C . ASP A 1 101 ? -11.367 -4.335 1.915 1.00 80.31 101 ASP A C 1
ATOM 833 O O . ASP A 1 101 ? -10.610 -4.686 1.004 1.00 80.31 101 ASP A O 1
ATOM 837 N N . ALA A 1 102 ? -12.108 -3.226 1.849 1.00 76.75 102 ALA A N 1
ATOM 838 C CA . ALA A 1 102 ? -12.109 -2.296 0.720 1.00 76.75 102 ALA A CA 1
ATOM 839 C C . ALA A 1 102 ? -10.735 -1.655 0.432 1.00 76.75 102 ALA A C 1
ATOM 841 O O . ALA A 1 102 ? -10.522 -1.123 -0.655 1.00 76.75 102 ALA A O 1
ATOM 842 N N . PHE A 1 103 ? -9.793 -1.710 1.380 1.00 75.00 103 PHE A N 1
ATOM 843 C CA . PHE A 1 103 ? -8.422 -1.221 1.222 1.00 75.00 103 PHE A CA 1
ATOM 844 C C 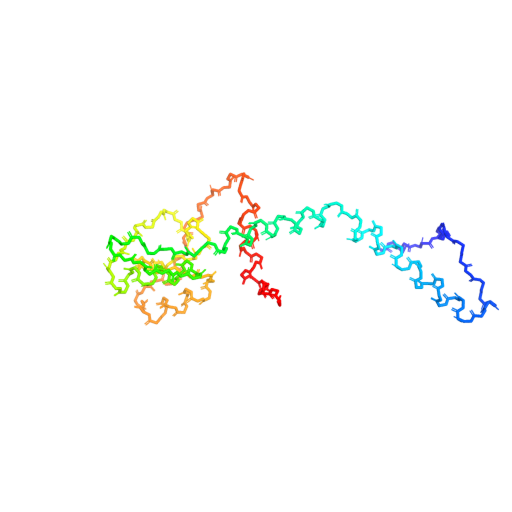. PHE A 1 103 ? -7.436 -2.354 0.884 1.00 75.00 103 PHE A C 1
ATOM 846 O O . PHE A 1 103 ? -6.239 -2.116 0.749 1.00 75.00 103 PHE A O 1
ATOM 853 N N . GLY A 1 104 ? -7.907 -3.596 0.731 1.00 77.44 104 GLY A N 1
ATOM 854 C CA . GLY A 1 104 ? -7.092 -4.751 0.359 1.00 77.44 104 GLY A CA 1
ATOM 855 C C . GLY A 1 104 ? -6.313 -5.398 1.510 1.00 77.44 104 GLY A C 1
ATOM 856 O O . GLY A 1 104 ? -5.510 -6.310 1.245 1.00 77.44 104 GLY A O 1
ATOM 857 N N . TYR A 1 105 ? -6.551 -4.981 2.758 1.00 83.38 105 TYR A N 1
ATOM 858 C CA . TYR A 1 105 ? -5.971 -5.600 3.950 1.00 83.38 105 TYR A CA 1
ATOM 859 C C . TYR A 1 105 ? -6.730 -6.886 4.291 1.00 83.38 105 TYR A C 1
ATOM 861 O O . TYR A 1 105 ? -7.941 -6.988 4.132 1.00 83.38 105 TYR A O 1
ATOM 869 N N . PHE A 1 106 ? -6.003 -7.899 4.753 1.00 86.38 106 PHE A N 1
ATOM 870 C CA . PHE A 1 106 ? -6.544 -9.177 5.196 1.00 86.38 106 PHE A CA 1
ATOM 871 C C . PHE A 1 106 ? -7.241 -9.027 6.544 1.00 86.38 106 PHE A C 1
ATOM 873 O O . PHE A 1 106 ? -6.617 -8.612 7.521 1.00 86.38 106 PHE A O 1
ATOM 880 N N . LYS A 1 107 ? -8.501 -9.438 6.614 1.00 88.44 107 LYS A N 1
ATOM 881 C CA . LYS A 1 107 ? -9.297 -9.414 7.843 1.00 88.44 107 LYS A CA 1
ATOM 882 C C . LYS A 1 107 ? -9.002 -10.660 8.672 1.00 88.44 107 LYS A C 1
ATOM 884 O O . LYS A 1 107 ? -8.740 -11.726 8.103 1.00 88.44 107 LYS A O 1
ATOM 889 N N . CYS A 1 108 ? -9.012 -10.534 9.997 1.00 89.25 108 CYS A N 1
ATOM 890 C CA . CYS A 1 108 ? -8.922 -11.700 10.872 1.00 89.25 108 CYS A CA 1
ATOM 891 C C . CYS A 1 108 ? -10.146 -12.602 10.684 1.00 89.25 108 CYS A C 1
ATOM 893 O O . CYS A 1 108 ? -11.284 -12.140 10.767 1.00 89.25 108 CYS A O 1
ATOM 895 N N . ARG A 1 109 ? -9.919 -13.899 10.472 1.00 86.75 109 ARG A N 1
ATOM 896 C CA . ARG A 1 109 ? -10.991 -14.870 10.217 1.00 86.75 109 ARG A CA 1
ATOM 897 C C . ARG A 1 109 ? -11.831 -15.177 11.458 1.00 86.75 109 ARG A C 1
ATOM 899 O O . ARG A 1 109 ? -13.008 -15.497 11.335 1.00 86.75 109 ARG A O 1
ATOM 906 N N . ALA A 1 110 ? -11.266 -14.978 12.648 1.00 86.56 110 ALA A N 1
ATOM 907 C CA . ALA A 1 110 ? -12.000 -15.027 13.914 1.00 86.56 110 ALA A CA 1
ATOM 908 C C . ALA A 1 110 ? -12.946 -13.824 14.119 1.00 86.56 110 ALA A C 1
ATOM 910 O O . ALA A 1 110 ? -13.551 -13.696 15.179 1.00 86.56 110 ALA A O 1
ATOM 911 N N . ASN A 1 111 ? -13.050 -12.930 13.128 1.00 84.62 111 ASN A N 1
ATOM 912 C CA . ASN A 1 111 ? -13.888 -11.734 13.141 1.00 84.62 111 ASN A CA 1
ATOM 913 C C . ASN A 1 111 ? -13.633 -10.802 14.342 1.00 84.62 111 ASN A C 1
ATOM 915 O O . ASN A 1 111 ? -14.522 -10.103 14.824 1.00 84.62 111 ASN A O 1
ATOM 919 N N . CYS A 1 112 ? -12.387 -10.744 14.815 1.00 87.38 112 CYS A N 1
ATOM 920 C CA . CYS A 1 112 ? -11.960 -9.837 15.882 1.00 87.38 112 CYS A CA 1
ATOM 921 C C . CYS A 1 112 ? -11.692 -8.400 15.391 1.00 87.38 112 CYS A C 1
ATOM 923 O O . CYS A 1 112 ? -11.085 -7.614 16.109 1.00 87.38 112 CYS A O 1
ATOM 925 N N . GLY A 1 113 ? -12.125 -8.046 14.176 1.00 87.25 113 GLY A N 1
ATOM 926 C CA . GLY A 1 113 ? -12.101 -6.677 13.642 1.00 87.25 113 GLY A CA 1
ATOM 927 C C . GLY A 1 113 ? -10.739 -6.185 13.149 1.00 87.25 113 GLY A C 1
ATOM 928 O O . GLY A 1 113 ? -10.684 -5.276 12.324 1.00 87.25 113 GLY A O 1
ATOM 929 N N . TYR A 1 114 ? -9.629 -6.784 13.590 1.00 89.56 114 TYR A N 1
ATOM 930 C CA . TYR A 1 114 ? -8.303 -6.376 13.127 1.00 89.56 114 TYR A CA 1
ATOM 931 C C . TYR A 1 114 ? -8.051 -6.731 11.656 1.00 89.56 114 TYR A C 1
ATOM 933 O O . TYR A 1 114 ? -8.428 -7.800 11.160 1.00 89.56 114 TYR A O 1
ATOM 941 N N . VAL A 1 115 ? -7.319 -5.836 10.988 1.00 89.38 115 VAL A N 1
ATOM 942 C CA . VAL A 1 115 ? -6.917 -5.958 9.583 1.00 89.38 115 VAL A CA 1
ATOM 943 C C . VAL A 1 115 ? -5.397 -5.904 9.430 1.00 89.38 115 VAL A C 1
ATOM 945 O O . VAL A 1 115 ? -4.692 -5.220 10.177 1.00 89.38 115 VAL A O 1
ATOM 948 N N . TYR A 1 116 ? -4.873 -6.627 8.441 1.00 87.25 116 TYR A N 1
ATOM 949 C CA . TYR A 1 116 ? -3.444 -6.881 8.272 1.00 87.25 116 TYR A CA 1
ATOM 950 C C . TYR A 1 116 ? -3.008 -6.698 6.830 1.00 87.25 116 TYR A C 1
ATOM 952 O O . TYR A 1 116 ? -3.646 -7.178 5.902 1.00 87.25 116 TYR A O 1
ATOM 960 N N . SER A 1 117 ? -1.856 -6.074 6.625 1.00 81.38 117 SER A N 1
ATOM 961 C CA . SER A 1 117 ? -1.327 -5.871 5.279 1.00 81.38 117 SER A CA 1
ATOM 962 C C . SER A 1 117 ? -0.957 -7.186 4.580 1.00 81.38 117 SER A C 1
ATOM 964 O O . SER A 1 117 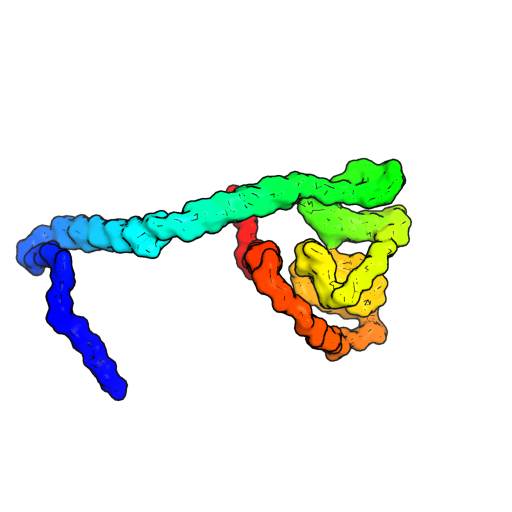? -1.081 -7.300 3.367 1.00 81.38 117 SER A O 1
ATOM 966 N N . THR A 1 118 ? -0.548 -8.223 5.318 1.00 81.69 118 THR A N 1
ATOM 967 C CA . THR A 1 118 ? -0.146 -9.507 4.725 1.00 81.69 118 THR A CA 1
ATOM 968 C C . THR A 1 118 ? -0.848 -10.695 5.380 1.00 81.69 118 THR A C 1
ATOM 970 O O . THR A 1 118 ? -1.166 -10.691 6.570 1.00 81.69 118 THR A O 1
ATOM 973 N N . LYS A 1 119 ? -1.035 -11.771 4.605 1.00 86.12 119 LYS A N 1
ATOM 974 C CA . LYS A 1 119 ? -1.562 -13.054 5.098 1.00 86.12 119 LYS A CA 1
ATOM 975 C C . LYS A 1 119 ? -0.694 -13.626 6.224 1.00 86.12 119 LYS A C 1
ATOM 977 O O . LYS A 1 119 ? -1.218 -14.178 7.182 1.00 86.12 119 LYS A O 1
ATOM 982 N N . ALA A 1 120 ? 0.627 -13.447 6.152 1.00 83.81 120 ALA A N 1
ATOM 983 C CA . ALA A 1 120 ? 1.551 -13.927 7.176 1.00 83.81 120 ALA A CA 1
ATOM 984 C C . ALA A 1 120 ? 1.358 -13.218 8.527 1.00 83.81 120 ALA A C 1
ATOM 986 O O . ALA A 1 120 ? 1.367 -13.879 9.569 1.00 83.81 120 ALA A O 1
ATOM 987 N N . THR A 1 121 ? 1.168 -11.892 8.529 1.00 86.38 121 THR A N 1
ATOM 988 C CA . THR A 1 121 ? 0.947 -11.137 9.771 1.00 86.38 121 THR A CA 1
ATOM 989 C C . THR A 1 121 ? -0.405 -11.465 10.394 1.00 86.38 121 THR A C 1
ATOM 991 O O . THR A 1 121 ? -0.449 -11.703 11.601 1.00 86.38 121 THR A O 1
ATOM 994 N N . ARG A 1 122 ? -1.461 -11.606 9.583 1.00 90.31 122 ARG A N 1
ATOM 995 C CA . ARG A 1 122 ? -2.761 -12.118 10.042 1.00 90.31 122 ARG A CA 1
ATOM 996 C C . ARG A 1 122 ? -2.645 -13.517 10.649 1.00 90.31 122 ARG A C 1
ATOM 998 O O . ARG A 1 122 ? -3.016 -13.711 11.797 1.00 90.31 122 ARG A O 1
ATOM 1005 N N . ASN A 1 123 ? -2.079 -14.480 9.919 1.00 88.25 123 ASN A N 1
ATOM 1006 C CA . ASN A 1 123 ? -1.968 -15.868 10.384 1.00 88.25 123 ASN A CA 1
ATOM 1007 C C . ASN A 1 123 ? -1.138 -15.986 11.679 1.00 88.25 123 ASN A C 1
ATOM 1009 O O . ASN A 1 123 ? -1.302 -16.923 12.459 1.00 88.25 123 ASN A O 1
ATOM 1013 N N . ARG A 1 124 ? -0.179 -15.077 11.909 1.00 89.81 124 ARG A N 1
ATOM 1014 C CA . ARG A 1 124 ? 0.547 -15.006 13.184 1.00 89.81 124 ARG A CA 1
ATOM 1015 C C . ARG A 1 124 ? -0.354 -14.510 14.312 1.00 89.81 124 ARG A C 1
ATOM 1017 O O . ARG A 1 124 ? -0.329 -15.121 15.372 1.00 89.81 124 ARG A O 1
ATOM 1024 N N . HIS A 1 125 ? -1.125 -13.448 14.084 1.00 91.44 125 HIS A N 1
ATOM 1025 C CA . HIS A 1 125 ? -2.095 -12.961 15.063 1.00 91.44 125 HIS A CA 1
ATOM 1026 C C . HIS A 1 125 ? -3.129 -14.034 15.410 1.00 91.44 125 HIS A C 1
ATOM 1028 O O . HIS A 1 125 ? -3.319 -14.326 16.583 1.00 91.44 125 HIS A O 1
ATOM 1034 N N . GLU A 1 126 ? -3.724 -14.677 14.403 1.00 91.12 126 GLU A N 1
ATOM 1035 C CA . GLU A 1 126 ? -4.734 -15.720 14.603 1.00 91.12 126 GLU A CA 1
ATOM 1036 C C . GLU A 1 126 ? -4.207 -16.845 15.499 1.00 91.12 126 GLU A C 1
ATOM 1038 O O . GLU A 1 126 ? -4.848 -17.182 16.484 1.00 91.12 126 GLU A O 1
ATOM 1043 N N . ARG A 1 127 ? -2.987 -17.338 15.256 1.00 89.50 127 ARG A N 1
ATOM 1044 C CA . ARG A 1 127 ? -2.371 -18.377 16.101 1.00 89.50 127 ARG A CA 1
ATOM 1045 C C . ARG A 1 127 ? -2.073 -17.935 17.536 1.00 89.50 127 ARG A C 1
ATOM 1047 O O . ARG A 1 127 ? -1.968 -18.780 18.416 1.00 89.50 127 ARG A O 1
ATOM 1054 N N . GLN A 1 128 ? -1.850 -16.642 17.766 1.00 90.94 128 GLN A N 1
ATOM 1055 C CA . GLN A 1 128 ? -1.475 -16.109 19.082 1.00 90.94 128 GLN A CA 1
ATOM 1056 C C . GLN A 1 128 ? -2.689 -15.701 19.915 1.00 90.94 128 GLN A C 1
ATOM 1058 O O . GLN A 1 128 ? -2.679 -15.858 21.131 1.00 90.94 128 GLN A O 1
ATOM 1063 N N . THR A 1 129 ? -3.708 -15.142 19.268 1.00 89.75 129 THR A N 1
ATOM 1064 C CA . THR A 1 129 ? -4.867 -14.528 19.926 1.00 89.75 129 THR A CA 1
ATOM 1065 C C . THR A 1 129 ? -6.117 -15.399 19.818 1.00 89.75 129 THR A C 1
ATOM 1067 O O . THR A 1 129 ? -7.019 -15.276 20.642 1.00 89.75 129 THR A O 1
ATOM 1070 N N . HIS A 1 130 ? -6.164 -16.309 18.843 1.00 89.56 130 HIS A N 1
ATOM 1071 C CA . HIS A 1 130 ? -7.305 -17.185 18.576 1.00 89.56 130 HIS A CA 1
ATOM 1072 C C . HIS A 1 130 ? -6.861 -18.653 18.430 1.00 89.56 130 HIS A C 1
ATOM 1074 O O . HIS A 1 130 ? -7.051 -19.238 17.365 1.00 89.56 130 HIS A O 1
ATOM 1080 N N . PRO A 1 131 ? -6.269 -19.263 19.477 1.00 81.19 131 PRO A N 1
ATOM 1081 C CA . PRO A 1 131 ? -5.719 -20.622 19.404 1.00 81.19 131 PRO A CA 1
ATOM 1082 C C . PRO A 1 131 ? -6.775 -21.701 19.123 1.00 81.19 131 PRO A C 1
ATOM 1084 O O . PRO A 1 131 ? -6.445 -22.738 18.556 1.00 81.19 131 PRO A O 1
ATOM 1087 N N . ASP A 1 132 ? -8.034 -21.443 19.484 1.00 81.94 132 ASP A N 1
ATOM 1088 C CA . ASP A 1 132 ? -9.155 -22.371 19.290 1.00 81.94 132 ASP A CA 1
ATOM 1089 C C . ASP A 1 132 ? -9.857 -22.195 17.931 1.00 81.94 132 ASP A C 1
ATOM 1091 O O . ASP A 1 132 ? -10.809 -22.910 17.618 1.00 81.94 132 ASP A O 1
ATOM 1095 N N . TYR A 1 133 ? -9.426 -21.226 17.118 1.00 78.81 133 TYR A N 1
ATOM 1096 C CA . TYR A 1 133 ? -10.021 -20.971 15.811 1.00 78.81 133 TYR A CA 1
ATOM 1097 C C . TYR A 1 133 ? -9.454 -21.933 14.760 1.00 78.81 133 TYR A C 1
ATOM 1099 O O . TYR A 1 133 ? -8.238 -22.080 14.637 1.00 78.81 133 TYR A O 1
ATOM 1107 N N . ASP A 1 134 ? -10.317 -22.554 13.947 1.00 76.25 134 ASP A N 1
ATOM 1108 C CA . ASP A 1 134 ? -9.865 -23.424 12.857 1.00 76.25 134 ASP A CA 1
ATOM 1109 C C . ASP A 1 134 ? -9.198 -22.610 11.737 1.00 76.25 134 ASP A C 1
ATOM 1111 O O . ASP A 1 134 ? -9.828 -22.064 10.829 1.00 76.25 134 ASP A O 1
ATOM 1115 N N . HIS A 1 135 ? -7.871 -22.541 11.798 1.00 68.50 135 HIS A N 1
ATOM 1116 C CA . HIS A 1 135 ? -7.049 -21.827 10.828 1.00 68.50 135 HIS A CA 1
ATOM 1117 C C . HIS A 1 135 ? -7.034 -22.474 9.431 1.00 68.50 135 HIS A C 1
ATOM 1119 O O . HIS A 1 135 ? -6.576 -21.833 8.478 1.00 68.50 135 HIS A O 1
ATOM 1125 N N . ASN A 1 136 ? -7.518 -23.716 9.293 1.00 65.94 136 ASN A N 1
ATOM 1126 C CA . ASN A 1 136 ? -7.549 -24.445 8.023 1.00 65.94 136 ASN A CA 1
ATOM 1127 C C . ASN A 1 136 ? -8.817 -24.181 7.208 1.00 65.94 136 ASN A C 1
ATOM 1129 O O . ASN A 1 136 ? -8.904 -24.644 6.071 1.00 65.94 136 ASN A O 1
ATOM 1133 N N . HIS A 1 137 ? -9.771 -23.418 7.745 1.00 61.72 137 HIS A N 1
ATOM 1134 C CA . HIS A 1 137 ? -10.945 -23.008 6.991 1.00 61.72 137 HIS A CA 1
ATOM 1135 C C . HIS A 1 137 ? -10.519 -22.065 5.850 1.00 61.72 137 HIS A C 1
ATOM 1137 O O . HIS A 1 137 ? -10.132 -20.908 6.068 1.00 61.72 137 HIS A O 1
ATOM 1143 N N . GLU A 1 138 ? -10.507 -22.580 4.618 1.00 56.56 138 GLU A N 1
ATOM 1144 C CA . GLU A 1 138 ? -10.405 -21.740 3.430 1.00 56.56 138 GLU A CA 1
ATOM 1145 C C . GLU A 1 138 ? -11.754 -21.045 3.223 1.00 56.56 138 GLU A C 1
ATOM 1147 O O . GLU A 1 138 ? -12.771 -21.733 3.165 1.00 56.56 138 GLU A O 1
ATOM 1152 N N . PRO A 1 139 ? -11.792 -19.703 3.136 1.00 55.12 139 PRO A N 1
ATOM 1153 C CA . PRO A 1 139 ? -13.030 -19.019 2.801 1.00 55.12 139 PRO A CA 1
ATOM 1154 C C . PRO A 1 139 ? -13.477 -19.462 1.406 1.00 55.12 139 PRO A C 1
ATOM 1156 O O . PRO A 1 139 ? -12.643 -19.568 0.500 1.00 55.12 139 PRO A O 1
ATOM 1159 N N . ASP A 1 140 ? -14.780 -19.698 1.242 1.00 45.88 140 ASP A N 1
ATOM 1160 C CA . ASP A 1 140 ? -15.375 -19.982 -0.062 1.00 45.88 140 ASP A CA 1
ATOM 1161 C C . ASP A 1 140 ? -14.894 -18.947 -1.083 1.00 45.88 140 ASP A C 1
ATOM 1163 O O . ASP A 1 140 ? -14.857 -17.739 -0.817 1.00 45.88 140 ASP A O 1
ATOM 1167 N N . LYS A 1 141 ? -14.473 -19.429 -2.257 1.00 45.28 141 LYS A N 1
ATOM 1168 C CA . LYS A 1 141 ? -14.054 -18.563 -3.357 1.00 45.28 141 LYS A CA 1
ATOM 1169 C C . LYS A 1 141 ? -15.267 -17.761 -3.814 1.00 45.28 141 LYS A C 1
ATOM 1171 O O . LYS A 1 141 ? -16.068 -18.244 -4.607 1.00 45.28 141 LYS A O 1
ATOM 1176 N N . VAL A 1 142 ? -15.394 -16.537 -3.319 1.00 47.34 142 VAL A N 1
ATOM 1177 C CA . VAL A 1 142 ? -16.301 -15.558 -3.906 1.00 47.34 142 VAL A CA 1
ATOM 1178 C C . VAL A 1 142 ? -15.661 -15.130 -5.226 1.00 47.34 142 VAL A C 1
ATOM 1180 O O . VAL A 1 142 ? -14.674 -14.393 -5.241 1.00 47.34 142 VAL A O 1
ATOM 1183 N N . ASP A 1 143 ? -16.166 -15.684 -6.328 1.00 44.66 143 ASP A N 1
ATOM 1184 C CA . ASP A 1 143 ? -15.873 -15.219 -7.683 1.00 44.66 143 ASP A CA 1
ATOM 1185 C C . ASP A 1 143 ? -16.482 -13.824 -7.844 1.00 44.66 143 ASP A C 1
ATOM 1187 O O . ASP A 1 143 ? -17.608 -13.675 -8.307 1.00 44.66 143 ASP A O 1
ATOM 1191 N N . ASP A 1 144 ? -15.745 -12.792 -7.439 1.00 46.44 144 ASP A N 1
ATOM 1192 C CA . ASP A 1 144 ? -16.095 -11.421 -7.789 1.00 46.44 144 ASP A CA 1
ATOM 1193 C C . ASP A 1 144 ? -14.924 -10.772 -8.520 1.00 46.44 144 ASP A C 1
ATOM 1195 O O . ASP A 1 144 ? -13.982 -10.223 -7.946 1.00 46.44 144 ASP A O 1
ATOM 1199 N N . LYS A 1 145 ? -14.945 -10.935 -9.843 1.00 39.72 145 LYS A N 1
ATOM 1200 C CA . LYS A 1 145 ? -14.081 -10.205 -10.766 1.00 39.72 145 LYS A CA 1
ATOM 1201 C C . LYS A 1 145 ? -14.957 -9.377 -11.687 1.00 39.72 145 LYS A C 1
ATOM 1203 O O . LYS A 1 145 ? -15.204 -9.755 -12.829 1.00 39.72 145 LYS A O 1
ATOM 1208 N N . THR A 1 146 ? -15.369 -8.204 -11.225 1.00 44.31 146 THR A N 1
ATOM 1209 C CA . THR A 1 146 ? -15.637 -7.106 -12.155 1.00 44.31 146 THR A CA 1
ATOM 1210 C C . THR A 1 146 ? -14.293 -6.527 -12.627 1.00 44.31 146 THR A C 1
ATOM 1212 O O . THR A 1 146 ? -13.507 -6.087 -11.784 1.00 44.31 146 THR A O 1
ATOM 1215 N N . PRO A 1 147 ? -13.994 -6.498 -13.942 1.00 48.28 147 PRO A N 1
ATOM 1216 C CA . PRO A 1 147 ? -12.687 -6.086 -14.485 1.00 48.28 147 PRO A CA 1
ATOM 1217 C C . PRO A 1 147 ? -12.278 -4.626 -14.218 1.00 48.28 147 PRO A C 1
ATOM 1219 O O . PRO A 1 147 ? -11.185 -4.208 -14.588 1.00 48.28 147 PRO A O 1
ATOM 1222 N N . THR A 1 148 ? -13.144 -3.817 -13.612 1.00 44.59 148 THR A N 1
ATOM 1223 C CA . THR A 1 148 ? -13.025 -2.355 -13.565 1.00 44.59 148 THR A CA 1
ATOM 1224 C C . THR A 1 148 ? -12.162 -1.795 -12.431 1.00 44.59 148 THR A C 1
ATOM 1226 O O . THR A 1 148 ? -11.957 -0.586 -12.395 1.00 44.59 148 THR A O 1
ATOM 1229 N N . GLN A 1 149 ? -11.606 -2.618 -11.533 1.00 43.78 149 GLN A N 1
ATOM 1230 C CA . GLN A 1 149 ? -10.746 -2.139 -10.429 1.00 43.78 149 GLN A CA 1
ATOM 1231 C C . GLN A 1 149 ? -9.406 -2.875 -10.286 1.00 43.78 149 GLN A C 1
ATOM 1233 O O . GLN A 1 149 ? -8.641 -2.590 -9.365 1.00 43.78 149 GLN A O 1
ATOM 1238 N N . ASP A 1 150 ? -9.077 -3.788 -11.202 1.00 45.12 150 ASP A N 1
ATOM 1239 C CA . ASP A 1 150 ? -7.921 -4.689 -11.076 1.00 45.12 150 ASP A CA 1
ATOM 1240 C C . ASP A 1 150 ? -6.578 -3.930 -10.944 1.00 45.12 150 ASP A C 1
ATOM 1242 O O . ASP A 1 150 ? -5.652 -4.377 -10.268 1.00 45.12 150 ASP A O 1
ATOM 1246 N N . TYR A 1 151 ? -6.487 -2.715 -11.498 1.00 46.88 151 TYR A N 1
ATOM 1247 C CA . TYR A 1 151 ? -5.300 -1.859 -11.382 1.00 46.88 151 TYR A CA 1
ATOM 1248 C C . TYR A 1 151 ? -5.055 -1.329 -9.952 1.00 46.88 151 TYR A C 1
ATOM 1250 O O . TYR A 1 151 ? -3.902 -1.276 -9.518 1.00 46.88 151 TYR A O 1
ATOM 1258 N N . LEU A 1 152 ? -6.107 -1.022 -9.178 1.00 45.66 152 LEU A N 1
ATOM 1259 C CA . LEU A 1 152 ? -5.992 -0.611 -7.767 1.00 45.66 152 LEU A CA 1
ATOM 1260 C C . LEU A 1 152 ? -5.531 -1.782 -6.884 1.00 45.66 152 LEU A C 1
ATOM 1262 O O . LEU A 1 152 ? -4.653 -1.625 -6.029 1.00 45.66 152 LEU A O 1
ATOM 1266 N N . TYR A 1 153 ? -6.066 -2.980 -7.138 1.00 48.62 153 TYR A N 1
ATOM 1267 C CA . TYR A 1 153 ? -5.709 -4.201 -6.411 1.00 48.62 153 TYR A CA 1
ATOM 1268 C C . TYR A 1 153 ? -4.284 -4.681 -6.716 1.00 48.62 153 TYR A C 1
ATOM 1270 O O . TYR A 1 153 ? -3.584 -5.152 -5.811 1.00 48.62 153 TYR A O 1
ATOM 1278 N N . ASN A 1 154 ? -3.824 -4.530 -7.960 1.00 53.16 154 ASN A N 1
ATOM 1279 C CA . ASN A 1 154 ? -2.479 -4.925 -8.376 1.00 53.16 154 ASN A CA 1
ATOM 1280 C C . ASN A 1 154 ? -1.393 -3.984 -7.835 1.00 53.16 154 ASN A C 1
ATOM 1282 O O . ASN A 1 154 ? -0.340 -4.466 -7.417 1.00 53.16 154 ASN A O 1
ATOM 1286 N N . TYR A 1 155 ? -1.659 -2.678 -7.725 1.00 52.62 155 TYR A N 1
ATOM 1287 C CA . TYR A 1 155 ? -0.726 -1.728 -7.109 1.00 52.62 155 TYR A CA 1
ATOM 1288 C C . TYR A 1 155 ? -0.528 -1.985 -5.606 1.00 52.62 155 TYR A C 1
ATOM 1290 O O . TYR A 1 155 ? 0.607 -2.074 -5.129 1.00 52.62 155 TYR A O 1
ATOM 1298 N N . HIS A 1 156 ? -1.616 -2.203 -4.855 1.00 52.34 156 HIS A N 1
ATOM 1299 C CA . HIS A 1 156 ? -1.526 -2.484 -3.418 1.00 52.34 156 HIS A CA 1
ATOM 1300 C C . HIS A 1 156 ? -0.858 -3.844 -3.141 1.00 52.34 156 HIS A C 1
ATOM 1302 O O . HIS A 1 156 ? -0.110 -3.990 -2.170 1.00 52.34 156 HIS A O 1
ATOM 1308 N N . ARG A 1 157 ? -1.065 -4.838 -4.020 1.00 51.53 157 ARG A N 1
ATOM 1309 C CA . ARG A 1 157 ? -0.307 -6.101 -4.008 1.00 51.53 157 ARG A CA 1
ATOM 1310 C C . ARG A 1 157 ? 1.170 -5.887 -4.322 1.00 51.53 157 ARG A C 1
ATOM 1312 O O . ARG A 1 157 ? 1.996 -6.471 -3.632 1.00 51.53 157 ARG A O 1
ATOM 1319 N N . GLY A 1 158 ? 1.493 -5.059 -5.314 1.00 50.34 158 GLY A N 1
ATOM 1320 C CA . GLY A 1 158 ? 2.867 -4.744 -5.698 1.00 50.34 158 GLY A CA 1
ATOM 1321 C C . GLY A 1 158 ? 3.644 -4.084 -4.560 1.00 50.34 158 GLY A C 1
ATOM 1322 O O . GLY A 1 158 ? 4.713 -4.557 -4.187 1.00 50.34 158 GLY A O 1
ATOM 1323 N N . LYS A 1 159 ? 3.070 -3.063 -3.919 1.00 52.53 159 LYS A N 1
ATOM 1324 C CA . LYS A 1 159 ? 3.726 -2.351 -2.812 1.00 52.53 159 LYS A CA 1
ATOM 1325 C C . LYS A 1 159 ? 3.957 -3.246 -1.587 1.00 52.53 159 LYS A C 1
ATOM 1327 O O . LYS A 1 159 ? 5.031 -3.214 -0.992 1.00 52.53 159 LYS A O 1
ATOM 1332 N N . LEU A 1 160 ? 2.982 -4.094 -1.251 1.00 52.03 160 LEU A N 1
ATOM 1333 C CA . LEU A 1 160 ? 3.076 -5.024 -0.120 1.00 52.03 160 LEU A CA 1
ATOM 1334 C C . LEU A 1 160 ? 3.973 -6.240 -0.380 1.00 52.03 160 LEU A C 1
ATOM 1336 O O . LEU A 1 160 ? 4.563 -6.762 0.563 1.00 52.03 160 LEU A O 1
ATOM 1340 N N . ALA A 1 161 ? 4.047 -6.719 -1.624 1.00 43.34 161 ALA A N 1
ATOM 1341 C CA . ALA A 1 161 ? 4.857 -7.878 -1.996 1.00 43.34 161 ALA A CA 1
ATOM 1342 C C . ALA A 1 161 ? 6.322 -7.516 -2.269 1.00 43.34 161 ALA A C 1
ATOM 1344 O O . ALA A 1 161 ? 7.198 -8.330 -1.990 1.00 43.34 161 ALA A O 1
ATOM 1345 N N . PHE A 1 162 ? 6.590 -6.316 -2.793 1.00 41.56 162 PHE A N 1
ATOM 1346 C CA . PHE A 1 162 ? 7.930 -5.911 -3.226 1.00 41.56 162 PHE A CA 1
ATOM 1347 C C . PHE A 1 162 ? 8.608 -4.879 -2.321 1.00 41.56 162 PHE A C 1
ATOM 1349 O O . PHE A 1 162 ? 9.719 -4.470 -2.637 1.00 41.56 162 PHE A O 1
ATOM 1356 N N . GLY A 1 163 ? 7.989 -4.475 -1.202 1.00 40.81 163 GLY A N 1
ATOM 1357 C CA . GLY A 1 163 ? 8.616 -3.546 -0.256 1.00 40.81 163 GLY A CA 1
ATOM 1358 C C . GLY A 1 163 ? 9.071 -2.257 -0.936 1.00 40.81 163 GLY A C 1
ATOM 1359 O O . GLY A 1 163 ? 10.174 -1.784 -0.680 1.00 40.81 163 GLY A O 1
ATOM 1360 N N . ALA A 1 164 ? 8.253 -1.738 -1.856 1.00 39.78 164 ALA A N 1
ATOM 1361 C CA . ALA A 1 164 ? 8.535 -0.495 -2.557 1.00 39.78 164 ALA A CA 1
ATOM 1362 C C . ALA A 1 164 ? 8.296 0.692 -1.610 1.00 39.78 164 ALA A C 1
ATOM 1364 O O . ALA A 1 164 ? 7.315 1.425 -1.742 1.00 39.78 164 ALA A O 1
ATOM 1365 N N . ASP A 1 165 ? 9.190 0.832 -0.635 1.00 40.31 165 ASP A N 1
ATOM 1366 C CA . ASP A 1 165 ? 9.595 2.124 -0.103 1.00 40.31 165 ASP A CA 1
ATOM 1367 C C . ASP A 1 165 ? 10.640 2.677 -1.083 1.00 40.31 165 ASP A C 1
ATOM 1369 O O . ASP A 1 165 ? 11.742 2.126 -1.176 1.00 40.31 165 ASP A O 1
ATOM 1373 N N . PRO A 1 166 ? 10.329 3.711 -1.881 1.00 42.03 166 PRO A N 1
ATOM 1374 C CA . PRO A 1 166 ? 11.381 4.494 -2.488 1.00 42.03 166 PRO A CA 1
ATOM 1375 C C . PRO A 1 166 ? 11.943 5.439 -1.417 1.00 42.03 166 PRO A C 1
ATOM 1377 O O . PRO A 1 166 ? 11.191 6.018 -0.634 1.00 42.03 166 PRO A O 1
ATOM 1380 N N . PHE A 1 167 ? 13.271 5.520 -1.391 1.00 37.88 167 PHE A N 1
ATOM 1381 C CA . PHE A 1 167 ? 14.086 6.526 -0.708 1.00 37.88 167 PHE A CA 1
ATOM 1382 C C . PHE A 1 167 ? 13.483 7.936 -0.698 1.00 37.88 167 PHE A C 1
ATOM 1384 O O . PHE A 1 167 ? 12.880 8.328 -1.725 1.00 37.88 167 PHE A O 1
#

InterPro domains:
  IPR013087 Zinc finger C2H2-type [PS00028] (66-89)
  IPR013087 Zinc finger C2H2-type [PS00028] (108-130)
  IPR013087 Zinc finger C2H2-type [PS50157] (106-135)
  IPR013087 Zinc finger C2H2-type [SM00355] (64-89)
  IPR013087 Zinc finger C2H2-type [SM00355] (106-130)

Secondary structure (DSSP, 8-state):
-------SPPSS-PPPTTS-HHHHHHHHHHHHHHHHIIIIIS-HHHHHHHHHHHHHHHHHSS-EE--STT---EESSHHHHHHHHHHHH----PPPSSSB-TTSPEEPTT--S-EESSHHHHHHHHHHH-TTS-TT-PPP------TTSHHHHHHHHHHHHHT----